Protein AF-A0A397T6Q3-F1 (afdb_monomer_lite)

pLDDT: mean 72.21, std 11.08, range [42.56, 87.38]

Secondary structure (DSSP, 8-state):
---SSHHHHHHHHHHHHHHHHHHHTT----SHHHHHHHHHHHHHS---TTTTSTTT------------HHHHHHHHHHHHHHHH-GGG---HHHHHHHHHHHHHTTSS-GGGPPPTHHHH-

Radius of gyration: 23.11 Å; chains: 1; bounding box: 47×59×36 Å

Organism: NCBI:txid658196

Sequence (121 aa):
MGEVKTAIDSHHVQIAYAIERYVRIGFEIREGGDIKNTVKDLCEFQLASGWALKTNQKFEKRGSTRISKKVILLLQDFFHAGNTNKSDRYSANNILSELIYMANSEKLDSKIIPRVEMIEN

Structure (mmCIF, N/CA/C/O backbone):
data_AF-A0A397T6Q3-F1
#
_entry.id   AF-A0A397T6Q3-F1
#
loop_
_atom_site.group_PDB
_atom_site.id
_atom_site.type_symbol
_atom_site.label_atom_id
_atom_site.label_alt_id
_atom_site.label_comp_id
_atom_site.label_asym_id
_atom_site.label_entity_id
_atom_site.label_seq_id
_atom_site.pdbx_PDB_ins_code
_atom_site.Cartn_x
_atom_site.Cartn_y
_atom_site.Cartn_z
_atom_site.occupancy
_atom_site.B_iso_or_equiv
_atom_site.auth_seq_id
_atom_site.auth_comp_id
_atom_site.auth_asym_id
_atom_site.auth_atom_id
_atom_site.pdbx_PDB_model_num
ATOM 1 N N . MET A 1 1 ? 5.038 -41.930 7.176 1.00 42.56 1 MET A N 1
ATOM 2 C CA . MET A 1 1 ? 6.165 -41.996 6.223 1.00 42.56 1 MET A CA 1
ATOM 3 C C . MET A 1 1 ? 5.945 -40.911 5.178 1.00 42.56 1 MET A C 1
ATOM 5 O O . MET A 1 1 ? 5.069 -41.075 4.342 1.00 42.56 1 MET A O 1
ATOM 9 N N . GLY A 1 2 ? 6.599 -39.753 5.311 1.00 48.31 2 GLY A N 1
ATOM 10 C CA . GLY A 1 2 ? 6.254 -38.557 4.527 1.00 48.31 2 GLY A CA 1
ATOM 11 C C . GLY A 1 2 ? 7.297 -37.442 4.609 1.00 48.31 2 GLY A C 1
ATOM 12 O O . GLY A 1 2 ? 6.937 -36.289 4.800 1.00 48.31 2 GLY A O 1
ATOM 13 N N . GLU A 1 3 ? 8.581 -37.779 4.491 1.00 51.03 3 GLU A N 1
ATOM 14 C CA . GLU A 1 3 ? 9.698 -36.827 4.616 1.00 51.03 3 GLU A CA 1
ATOM 15 C C . GLU A 1 3 ? 10.631 -36.893 3.398 1.00 51.03 3 GLU A C 1
ATOM 17 O O . GLU A 1 3 ? 11.816 -37.174 3.516 1.00 51.03 3 GLU A O 1
ATOM 22 N N . VAL A 1 4 ? 10.096 -36.681 2.191 1.00 51.00 4 VAL A N 1
ATOM 23 C CA . VAL A 1 4 ? 10.930 -36.576 0.969 1.00 51.00 4 VAL A CA 1
ATOM 24 C C . VAL A 1 4 ? 10.647 -35.291 0.175 1.00 51.00 4 VAL A C 1
ATOM 26 O O . VAL A 1 4 ? 11.422 -34.911 -0.696 1.00 51.00 4 VAL A O 1
ATOM 29 N N . LYS A 1 5 ? 9.579 -34.545 0.497 1.00 54.78 5 LYS A N 1
ATOM 30 C CA . LYS A 1 5 ? 9.181 -33.358 -0.282 1.00 54.78 5 LYS A CA 1
ATOM 31 C C . LYS A 1 5 ? 9.789 -32.036 0.217 1.00 54.78 5 LYS A C 1
ATOM 33 O O . LYS A 1 5 ? 9.957 -31.115 -0.566 1.00 54.78 5 LYS A O 1
ATOM 38 N N . THR A 1 6 ? 10.189 -31.948 1.485 1.00 55.78 6 THR A N 1
ATOM 39 C CA . THR A 1 6 ? 10.591 -30.680 2.128 1.00 55.78 6 THR A CA 1
ATOM 40 C C . THR A 1 6 ? 12.003 -30.200 1.776 1.00 55.78 6 THR A C 1
ATOM 42 O O . THR A 1 6 ? 12.258 -28.998 1.800 1.00 55.78 6 THR A O 1
ATOM 45 N N . ALA A 1 7 ? 12.923 -31.104 1.422 1.00 50.31 7 ALA A N 1
ATOM 46 C CA . ALA A 1 7 ? 14.292 -30.738 1.042 1.00 50.31 7 ALA A CA 1
ATOM 47 C C . ALA A 1 7 ? 14.388 -30.239 -0.412 1.00 50.31 7 ALA A C 1
ATOM 49 O O . ALA A 1 7 ? 15.114 -29.288 -0.700 1.00 50.31 7 ALA A O 1
ATOM 50 N N . ILE A 1 8 ? 13.615 -30.853 -1.315 1.00 55.75 8 ILE A N 1
ATOM 51 C CA . ILE A 1 8 ? 13.591 -30.515 -2.745 1.00 55.75 8 ILE A CA 1
ATOM 52 C C . ILE A 1 8 ? 13.070 -29.085 -2.941 1.00 55.75 8 ILE A C 1
ATOM 54 O O . ILE A 1 8 ? 13.708 -28.285 -3.626 1.00 55.75 8 ILE A O 1
ATOM 58 N N . ASP A 1 9 ? 11.981 -28.725 -2.258 1.00 62.88 9 ASP A N 1
ATOM 59 C CA . ASP A 1 9 ? 11.383 -27.390 -2.362 1.00 62.88 9 ASP A CA 1
ATOM 60 C C . ASP A 1 9 ? 12.329 -26.289 -1.839 1.00 62.88 9 ASP A C 1
ATOM 62 O O . ASP A 1 9 ? 12.409 -25.209 -2.422 1.00 62.88 9 ASP A O 1
ATOM 66 N N . SER A 1 10 ? 13.131 -26.569 -0.803 1.00 65.25 10 SER A N 1
ATOM 67 C CA . SER A 1 10 ? 14.133 -25.623 -0.285 1.00 65.25 10 SER A CA 1
ATOM 68 C C . SER A 1 10 ? 15.261 -25.349 -1.289 1.00 65.25 10 SER A C 1
ATOM 70 O O . SER A 1 10 ? 15.668 -24.198 -1.453 1.00 65.25 10 SER A O 1
ATOM 72 N N . HIS A 1 11 ? 15.762 -26.379 -1.979 1.00 71.44 11 HIS A N 1
ATOM 73 C CA . HIS A 1 11 ? 16.829 -26.216 -2.973 1.00 71.44 11 HIS A CA 1
ATOM 74 C C . HIS A 1 11 ? 16.354 -25.432 -4.200 1.00 71.44 11 HIS A C 1
ATOM 76 O O . HIS A 1 11 ? 17.063 -24.542 -4.668 1.00 71.44 11 HIS A O 1
ATOM 82 N N . HIS A 1 12 ? 15.136 -25.697 -4.686 1.00 72.56 12 HIS A N 1
ATOM 83 C CA . HIS A 1 12 ? 14.556 -24.927 -5.790 1.00 72.56 12 HIS A CA 1
ATOM 84 C C . HIS A 1 12 ? 14.420 -23.440 -5.443 1.00 72.56 12 HIS A C 1
ATOM 86 O O . HIS A 1 12 ? 14.771 -22.589 -6.258 1.00 72.56 12 HIS A O 1
ATOM 92 N N . VAL A 1 13 ? 13.985 -23.124 -4.219 1.00 75.44 13 VAL A N 1
ATOM 93 C CA . VAL A 1 13 ? 13.867 -21.738 -3.737 1.00 75.44 13 VAL A CA 1
ATOM 94 C C . VAL A 1 13 ? 15.233 -21.051 -3.635 1.00 75.44 13 VAL A C 1
ATOM 96 O O . VAL A 1 13 ? 15.364 -19.893 -4.024 1.00 75.44 13 VAL A O 1
ATOM 99 N N . GLN A 1 14 ? 16.265 -21.745 -3.150 1.00 72.44 14 GLN A N 1
ATOM 100 C CA . GLN A 1 14 ? 17.617 -21.183 -3.054 1.00 72.44 14 GLN A CA 1
ATOM 101 C C . GLN A 1 14 ? 18.225 -20.892 -4.433 1.00 72.44 14 GLN A C 1
ATOM 103 O O . GLN A 1 14 ? 18.820 -19.832 -4.626 1.00 72.44 14 GLN A O 1
ATOM 108 N N . ILE A 1 15 ? 18.032 -21.796 -5.398 1.00 79.06 15 ILE A N 1
ATOM 109 C CA . ILE A 1 15 ? 18.499 -21.616 -6.778 1.00 79.06 15 ILE A CA 1
ATOM 110 C C . ILE A 1 15 ? 17.778 -20.437 -7.444 1.00 79.06 15 ILE A C 1
ATOM 112 O O . ILE A 1 15 ? 18.433 -19.574 -8.027 1.00 79.06 15 ILE A O 1
ATOM 116 N N . ALA A 1 16 ? 16.449 -20.355 -7.315 1.00 80.81 16 ALA A N 1
ATOM 117 C CA . ALA A 1 16 ? 15.665 -19.251 -7.870 1.00 80.81 16 ALA A CA 1
ATOM 118 C C . ALA A 1 16 ? 16.100 -17.893 -7.290 1.00 80.81 16 ALA A C 1
ATOM 120 O O . ALA A 1 16 ? 16.377 -16.959 -8.041 1.00 80.81 16 ALA A O 1
ATOM 121 N N . TYR A 1 17 ? 16.264 -17.807 -5.966 1.00 81.38 17 TYR A N 1
ATOM 122 C CA . TYR A 1 17 ? 16.723 -16.589 -5.295 1.00 81.38 17 TYR A CA 1
ATOM 123 C C . TYR A 1 17 ? 18.120 -16.142 -5.753 1.00 81.38 17 TYR A C 1
ATOM 125 O O . TYR A 1 17 ? 18.366 -14.945 -5.923 1.00 81.38 17 TYR A O 1
ATOM 133 N N . ALA A 1 18 ? 19.043 -17.087 -5.955 1.00 75.81 18 ALA A N 1
ATOM 134 C CA . ALA A 1 18 ? 20.396 -16.782 -6.410 1.00 75.81 18 ALA A CA 1
ATOM 135 C C . ALA A 1 18 ? 20.391 -16.170 -7.819 1.00 75.81 18 ALA A C 1
ATOM 137 O O . ALA A 1 18 ? 21.031 -15.141 -8.039 1.00 75.81 18 ALA A O 1
ATOM 138 N N . ILE A 1 19 ? 19.607 -16.750 -8.732 1.00 81.94 19 ILE A N 1
ATOM 139 C CA . ILE A 1 19 ? 19.429 -16.262 -10.107 1.00 81.94 19 ILE A CA 1
ATOM 140 C C . ILE A 1 19 ? 18.794 -14.864 -10.108 1.00 81.94 19 ILE A C 1
ATOM 142 O O . ILE A 1 19 ? 19.324 -13.942 -10.726 1.00 81.94 19 ILE A O 1
ATOM 146 N N . GLU A 1 20 ? 17.705 -14.669 -9.360 1.00 82.62 20 GLU A N 1
ATOM 147 C CA . GLU A 1 20 ? 17.032 -13.368 -9.249 1.00 82.62 20 GLU A CA 1
ATOM 148 C C . GLU A 1 20 ? 17.943 -12.282 -8.670 1.00 82.62 20 GLU A C 1
ATOM 150 O O . GLU A 1 20 ? 17.921 -11.133 -9.118 1.00 82.62 20 GLU A O 1
ATOM 155 N N . ARG A 1 21 ? 18.762 -12.625 -7.667 1.00 77.62 21 ARG A N 1
ATOM 156 C CA . ARG A 1 21 ? 19.738 -11.694 -7.097 1.00 77.62 21 ARG A CA 1
ATOM 157 C C . ARG A 1 21 ? 20.774 -11.295 -8.139 1.00 77.62 21 ARG A C 1
ATOM 159 O O . ARG A 1 21 ? 21.028 -10.101 -8.230 1.00 77.62 21 ARG A O 1
ATOM 166 N N . TYR A 1 22 ? 21.325 -12.249 -8.894 1.00 76.50 22 TYR A N 1
ATOM 167 C CA . TYR A 1 22 ? 22.352 -12.020 -9.920 1.00 76.50 22 TYR A CA 1
ATOM 168 C C . TYR A 1 22 ? 21.871 -11.035 -10.995 1.00 76.50 22 TYR A C 1
ATOM 170 O O . TYR A 1 22 ? 22.545 -10.052 -11.294 1.00 76.50 22 TYR A O 1
ATOM 178 N N . VAL A 1 23 ? 20.637 -11.219 -11.472 1.00 81.06 23 VAL A N 1
ATOM 179 C CA . VAL A 1 23 ? 19.995 -10.286 -12.411 1.00 81.06 23 VAL A CA 1
ATOM 180 C C . VAL A 1 23 ? 19.771 -8.914 -11.764 1.00 81.06 23 VAL A C 1
ATOM 182 O O . VAL A 1 23 ? 20.059 -7.882 -12.367 1.00 81.06 23 VAL A O 1
ATOM 185 N N . ARG A 1 24 ? 19.315 -8.870 -10.505 1.00 82.38 24 ARG A N 1
ATOM 186 C CA . ARG A 1 24 ? 19.061 -7.614 -9.776 1.00 82.38 24 ARG A CA 1
ATOM 187 C C . ARG A 1 24 ? 20.322 -6.779 -9.532 1.00 82.38 24 ARG A C 1
ATOM 189 O O . ARG A 1 24 ? 20.222 -5.558 -9.475 1.00 82.38 24 ARG A O 1
ATOM 196 N N . ILE A 1 25 ? 21.487 -7.408 -9.373 1.00 77.56 25 ILE A N 1
ATOM 197 C CA . ILE A 1 25 ? 22.772 -6.703 -9.222 1.00 77.56 25 ILE A CA 1
ATOM 198 C C . ILE A 1 25 ? 23.401 -6.302 -10.569 1.00 77.56 25 ILE A C 1
ATOM 200 O O . ILE A 1 25 ? 24.511 -5.778 -10.583 1.00 77.56 25 ILE A O 1
ATOM 204 N N . GLY A 1 26 ? 22.683 -6.492 -11.684 1.00 78.50 26 GLY A N 1
ATOM 205 C CA . GLY A 1 26 ? 23.066 -6.000 -13.008 1.00 78.50 26 GLY A CA 1
ATOM 206 C C . GLY A 1 26 ? 23.949 -6.948 -13.816 1.00 78.50 26 GLY A C 1
ATOM 207 O O . GLY A 1 26 ? 24.539 -6.518 -14.803 1.00 78.50 26 GLY A O 1
ATOM 208 N N . PHE A 1 27 ? 24.055 -8.218 -13.417 1.00 79.62 27 PHE A N 1
ATOM 209 C CA . PHE A 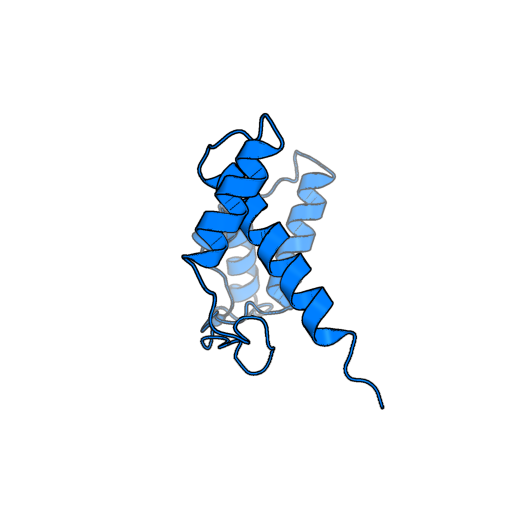1 27 ? 24.805 -9.220 -14.170 1.00 79.62 27 PHE A CA 1
ATOM 210 C C . PHE A 1 27 ? 23.881 -9.924 -15.172 1.00 79.62 27 PHE A C 1
ATOM 212 O O . PHE A 1 27 ? 22.780 -10.359 -14.828 1.00 79.62 27 PHE A O 1
ATOM 219 N N . GLU A 1 28 ? 24.334 -10.046 -16.420 1.00 80.69 28 GLU A N 1
ATOM 220 C CA . GLU A 1 28 ? 23.627 -10.784 -17.470 1.00 80.69 28 GLU A CA 1
ATOM 221 C C . GLU A 1 28 ? 23.952 -12.280 -17.394 1.00 80.69 28 GLU A C 1
ATOM 223 O O . GLU A 1 28 ? 25.115 -12.658 -17.275 1.00 80.69 28 GLU A O 1
ATOM 228 N N . ILE A 1 29 ? 22.930 -13.131 -17.521 1.00 79.69 29 ILE A N 1
ATOM 229 C CA . ILE A 1 29 ? 23.096 -14.583 -17.673 1.00 79.69 29 ILE A CA 1
ATOM 230 C C . ILE A 1 29 ? 23.149 -14.871 -19.172 1.00 79.69 29 ILE A C 1
ATOM 232 O O . ILE A 1 29 ? 22.130 -14.784 -19.858 1.00 79.69 29 ILE A O 1
ATOM 236 N N . ARG A 1 30 ? 24.339 -15.168 -19.691 1.00 81.56 30 ARG A N 1
ATOM 237 C CA . ARG A 1 30 ? 24.600 -15.336 -21.126 1.00 81.56 30 ARG A CA 1
ATOM 238 C C . ARG A 1 30 ? 24.769 -16.793 -21.516 1.00 81.56 30 ARG A C 1
ATOM 240 O O . ARG A 1 30 ? 24.348 -17.190 -22.600 1.00 81.56 30 ARG A O 1
ATOM 247 N N . GLU A 1 31 ? 25.350 -17.594 -20.634 1.00 80.88 31 GLU A N 1
ATOM 248 C CA . GLU A 1 31 ? 25.595 -19.010 -20.872 1.00 80.88 31 GLU A CA 1
ATOM 249 C C . GLU A 1 31 ? 25.421 -19.848 -19.601 1.00 80.88 31 GLU A C 1
ATOM 251 O O . GLU A 1 31 ? 25.384 -19.345 -18.479 1.00 80.88 31 GLU A O 1
ATOM 256 N N . GLY A 1 32 ? 25.336 -21.173 -19.756 1.00 70.75 32 GLY A N 1
ATOM 257 C CA . GLY A 1 32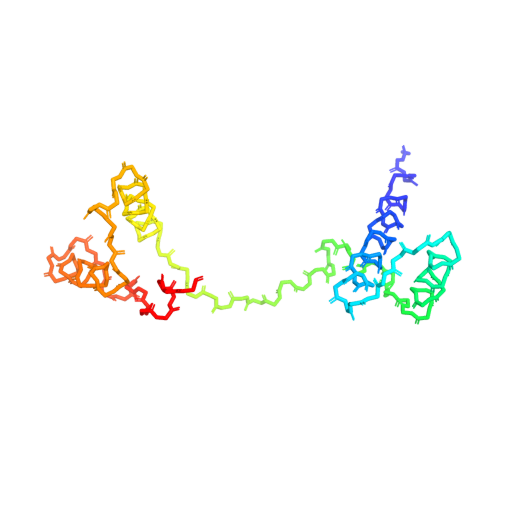 ? 25.196 -22.087 -18.615 1.00 70.75 32 GLY A CA 1
ATOM 258 C C . GLY A 1 32 ? 26.347 -21.997 -17.598 1.00 70.75 32 GLY A C 1
ATOM 259 O O . GLY A 1 32 ? 26.180 -22.397 -16.446 1.00 70.75 32 GLY A O 1
ATOM 260 N N . GLY A 1 33 ? 27.500 -21.444 -17.997 1.00 75.56 33 GLY A N 1
ATOM 261 C CA . GLY A 1 33 ? 28.629 -21.152 -17.113 1.00 75.56 33 GLY A CA 1
ATOM 262 C C . GLY A 1 33 ? 28.309 -20.110 -16.037 1.00 75.56 33 GLY A C 1
ATOM 263 O O . GLY A 1 33 ? 28.735 -20.279 -14.893 1.00 75.56 33 GLY A O 1
ATOM 264 N N . ASP A 1 34 ? 27.487 -19.110 -16.362 1.00 72.38 34 ASP A N 1
ATOM 265 C CA . ASP A 1 34 ? 27.065 -18.064 -15.423 1.00 72.38 34 ASP A CA 1
ATOM 266 C C . ASP A 1 34 ? 26.203 -18.657 -14.307 1.00 72.38 34 ASP A C 1
ATOM 268 O O . ASP A 1 34 ? 26.415 -18.371 -13.132 1.00 72.38 34 ASP A O 1
ATOM 272 N N . ILE A 1 35 ? 25.322 -19.602 -14.654 1.00 69.19 35 ILE A N 1
ATOM 273 C CA . ILE A 1 35 ? 24.495 -20.345 -13.691 1.00 69.19 35 ILE A CA 1
ATOM 274 C C . ILE A 1 35 ? 25.383 -21.139 -12.726 1.00 69.19 35 ILE A C 1
ATOM 276 O O . ILE A 1 35 ? 25.134 -21.160 -11.520 1.00 69.19 35 ILE A O 1
ATOM 280 N N . LYS A 1 36 ? 26.452 -21.772 -13.231 1.00 72.75 36 LYS A N 1
ATOM 281 C CA . LYS A 1 36 ? 27.399 -22.519 -12.390 1.00 72.75 36 LYS A CA 1
ATOM 282 C C . LYS A 1 36 ? 28.122 -21.601 -11.403 1.00 72.75 36 LYS A C 1
ATOM 284 O O . LYS A 1 36 ? 28.296 -21.986 -10.248 1.00 72.75 36 LYS A O 1
ATOM 289 N N . ASN A 1 37 ? 28.521 -20.406 -11.836 1.00 69.19 37 ASN A N 1
ATOM 290 C CA . ASN A 1 37 ? 29.157 -19.418 -10.964 1.00 69.19 37 ASN A CA 1
ATOM 291 C C . ASN A 1 37 ? 28.169 -18.880 -9.916 1.00 69.19 37 ASN A C 1
ATOM 293 O O . ASN A 1 37 ? 28.498 -18.874 -8.736 1.00 69.19 37 ASN A O 1
ATOM 297 N N . THR A 1 38 ? 26.925 -18.571 -10.296 1.00 63.53 38 THR A N 1
ATOM 298 C CA . THR A 1 38 ? 25.867 -18.161 -9.356 1.00 63.53 38 THR A CA 1
ATOM 299 C C . THR A 1 38 ? 25.574 -19.229 -8.294 1.00 63.53 38 THR A C 1
ATOM 301 O O . THR A 1 38 ? 25.376 -18.908 -7.123 1.00 63.53 38 THR A O 1
ATOM 304 N N . VAL A 1 39 ? 25.564 -20.513 -8.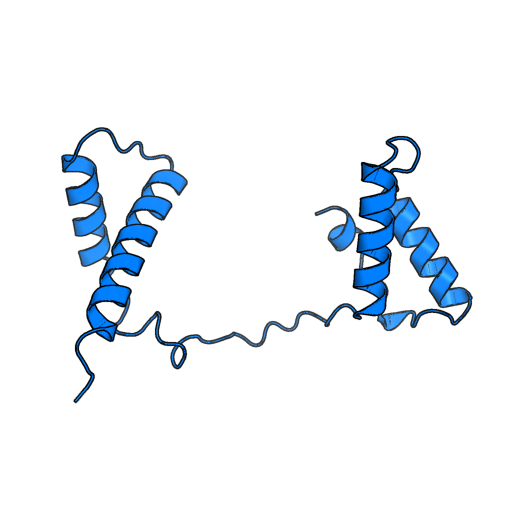670 1.00 67.56 39 VAL A N 1
ATOM 305 C CA . VAL A 1 39 ? 25.379 -21.626 -7.721 1.00 67.56 39 VAL A CA 1
ATOM 306 C C . VAL A 1 39 ? 26.605 -21.807 -6.820 1.00 67.56 39 VAL A C 1
ATOM 308 O O . VAL A 1 39 ? 26.455 -22.123 -5.642 1.00 67.56 39 VAL A O 1
ATOM 311 N N . LYS A 1 40 ? 27.817 -21.570 -7.330 1.00 69.19 40 LYS A N 1
ATOM 312 C CA . LYS A 1 40 ? 29.040 -21.591 -6.518 1.00 69.19 40 LYS A CA 1
ATOM 313 C C . LYS A 1 40 ? 29.035 -20.472 -5.468 1.00 69.19 40 LYS A C 1
ATOM 315 O O . LYS A 1 40 ? 29.298 -20.750 -4.301 1.00 69.19 40 LYS A O 1
ATOM 320 N N . ASP A 1 41 ? 28.637 -19.262 -5.852 1.00 63.56 41 ASP A N 1
ATOM 321 C CA . ASP A 1 41 ? 28.481 -18.122 -4.939 1.00 63.56 41 ASP A CA 1
ATOM 322 C C . ASP A 1 41 ? 27.382 -18.380 -3.890 1.00 63.56 41 ASP A C 1
ATOM 324 O O . ASP A 1 41 ? 27.478 -17.947 -2.742 1.00 63.56 41 ASP A O 1
ATOM 328 N N . LEU A 1 42 ? 26.344 -19.146 -4.247 1.00 62.56 42 LEU A N 1
ATOM 329 C CA . LEU A 1 42 ? 25.317 -19.625 -3.317 1.00 62.56 42 LEU A CA 1
ATOM 330 C C . LEU A 1 42 ? 25.865 -20.670 -2.327 1.00 62.56 42 LEU A C 1
ATOM 332 O O . LEU A 1 42 ? 25.450 -20.686 -1.171 1.00 62.56 42 LEU A O 1
ATOM 336 N N . CYS A 1 43 ? 26.801 -21.528 -2.744 1.00 58.09 43 CYS A N 1
ATOM 337 C CA . CYS A 1 43 ? 27.489 -22.453 -1.839 1.00 58.09 43 CYS A CA 1
ATOM 338 C C . CYS A 1 43 ? 28.431 -21.735 -0.864 1.00 58.09 43 CYS A C 1
ATOM 340 O O . CYS A 1 43 ? 28.642 -22.247 0.232 1.00 58.09 43 CYS A O 1
ATOM 342 N N . GLU A 1 44 ? 28.977 -20.573 -1.232 1.00 56.91 44 GLU A N 1
ATOM 343 C CA . GLU A 1 44 ? 29.725 -19.698 -0.317 1.00 56.91 44 GLU A CA 1
ATOM 344 C C . GLU A 1 44 ? 28.773 -18.920 0.608 1.00 56.91 44 GLU A C 1
ATOM 346 O O . GLU A 1 44 ? 29.035 -18.769 1.802 1.00 56.91 44 GLU A O 1
ATOM 351 N N . PHE A 1 45 ? 27.607 -18.516 0.098 1.00 56.94 45 PHE A N 1
ATOM 352 C CA . PHE A 1 45 ? 26.513 -17.936 0.874 1.00 56.94 45 PHE A CA 1
ATOM 353 C C . PHE A 1 45 ? 25.575 -19.034 1.393 1.00 56.94 45 PHE A C 1
ATOM 355 O O . PHE A 1 45 ? 24.385 -19.051 1.070 1.00 56.94 45 PHE A O 1
ATOM 362 N N . GLN A 1 46 ? 26.102 -19.973 2.189 1.00 56.22 46 GLN A N 1
ATOM 363 C CA . GLN A 1 46 ? 25.269 -20.996 2.825 1.00 56.22 46 GLN A CA 1
ATOM 364 C C . GLN A 1 46 ? 24.233 -20.317 3.723 1.00 56.22 46 GLN A C 1
ATOM 366 O O . GLN A 1 46 ? 24.498 -19.949 4.868 1.00 56.22 46 GLN A O 1
ATOM 371 N N . LEU A 1 47 ? 23.024 -20.142 3.195 1.00 59.28 47 LEU A N 1
ATOM 372 C CA . LEU A 1 47 ? 21.866 -19.792 3.994 1.00 59.28 47 LEU A CA 1
ATOM 373 C C . LEU A 1 47 ? 21.716 -20.903 5.027 1.00 59.28 47 LEU A C 1
ATOM 375 O O . LEU A 1 47 ? 21.526 -22.063 4.654 1.00 59.28 47 LEU A O 1
ATOM 379 N N . ALA A 1 48 ? 21.850 -20.545 6.308 1.00 59.53 48 ALA A N 1
ATOM 380 C CA . ALA A 1 48 ? 21.758 -21.495 7.407 1.00 59.53 48 ALA A CA 1
ATOM 381 C C . ALA A 1 48 ? 20.549 -22.413 7.189 1.00 59.53 48 ALA A C 1
ATOM 383 O O . ALA A 1 48 ? 19.453 -21.948 6.848 1.00 59.53 48 ALA A O 1
ATOM 384 N N . SER A 1 49 ? 20.769 -23.720 7.337 1.00 60.59 49 SER A N 1
ATOM 385 C CA . SER A 1 49 ? 19.745 -24.736 7.116 1.00 60.59 49 SER A CA 1
ATOM 386 C C . SER A 1 49 ? 18.475 -24.351 7.873 1.00 60.59 49 SER A C 1
ATOM 388 O O . SER A 1 49 ? 18.478 -24.237 9.099 1.00 60.59 49 SER A O 1
ATOM 390 N N . GLY A 1 50 ? 17.400 -24.104 7.127 1.00 60.31 50 GLY A N 1
ATOM 391 C CA . GLY A 1 50 ? 16.125 -23.686 7.688 1.00 60.31 50 GLY A CA 1
ATOM 392 C C . GLY A 1 50 ? 15.832 -22.185 7.684 1.00 60.31 50 GLY A C 1
ATOM 393 O O . GLY A 1 50 ? 14.848 -21.801 8.304 1.00 60.31 50 GLY A O 1
ATOM 394 N N . TRP A 1 51 ? 16.591 -21.337 6.983 1.00 65.00 51 TRP A N 1
ATOM 395 C CA . TRP A 1 51 ? 16.252 -19.910 6.799 1.00 65.00 51 TRP A CA 1
ATOM 396 C C . TRP A 1 51 ? 14.827 -19.686 6.244 1.00 65.00 51 TRP A C 1
ATOM 398 O O . TRP A 1 51 ? 14.150 -18.737 6.630 1.00 65.00 51 TRP A O 1
ATOM 408 N N . ALA A 1 52 ? 14.360 -20.595 5.380 1.00 61.53 52 ALA A N 1
ATOM 409 C CA . ALA A 1 52 ? 13.028 -20.578 4.778 1.00 61.53 52 ALA A CA 1
ATOM 410 C C . ALA A 1 52 ? 11.973 -21.353 5.593 1.00 61.53 52 ALA A C 1
ATOM 412 O O . ALA A 1 52 ? 10.807 -21.408 5.201 1.00 61.53 52 ALA A O 1
ATOM 413 N N . LEU A 1 53 ? 12.347 -21.966 6.726 1.00 69.00 53 LEU A N 1
ATOM 414 C CA . LEU A 1 53 ? 11.366 -22.595 7.607 1.00 69.00 53 LEU A CA 1
ATOM 415 C C . LEU A 1 53 ? 10.535 -21.504 8.275 1.00 69.00 53 LEU A C 1
ATOM 417 O O . LEU A 1 53 ? 11.068 -20.575 8.880 1.00 69.00 53 LEU A O 1
ATOM 421 N N . LYS A 1 54 ? 9.212 -21.667 8.244 1.00 61.06 54 LYS A N 1
ATOM 422 C CA . LYS A 1 54 ? 8.252 -20.770 8.905 1.00 61.06 54 LYS A CA 1
ATOM 423 C C . LYS A 1 54 ? 8.571 -20.532 10.390 1.00 61.06 54 LYS A C 1
ATOM 425 O O . LYS A 1 54 ? 8.244 -19.484 10.928 1.00 61.06 54 LYS A O 1
ATOM 430 N N . THR A 1 55 ? 9.223 -21.490 11.047 1.00 54.97 55 THR A N 1
ATOM 431 C CA . THR A 1 55 ? 9.667 -21.404 12.448 1.00 54.97 55 THR A CA 1
ATOM 432 C C . THR A 1 55 ? 10.848 -20.457 12.658 1.00 54.97 55 THR A C 1
ATOM 434 O O . THR A 1 55 ? 10.988 -19.887 13.734 1.00 54.97 55 THR A O 1
ATOM 437 N N . ASN A 1 56 ? 11.681 -20.275 11.634 1.00 60.03 56 ASN A N 1
ATOM 438 C CA . ASN A 1 56 ? 12.852 -19.398 11.643 1.00 60.03 56 ASN A CA 1
ATOM 439 C C . ASN A 1 56 ? 12.588 -18.072 10.925 1.00 60.03 56 ASN A C 1
ATOM 441 O O . ASN A 1 56 ? 13.417 -17.162 10.987 1.00 60.03 56 ASN A O 1
ATOM 445 N N . GLN A 1 57 ? 11.421 -17.943 10.288 1.00 64.38 57 GLN A N 1
ATOM 446 C CA . GLN A 1 57 ? 10.873 -16.680 9.829 1.00 64.38 57 GLN A CA 1
ATOM 447 C C . GLN A 1 57 ? 10.603 -15.799 11.052 1.00 64.38 57 GLN A C 1
ATOM 449 O O . GLN A 1 57 ? 9.502 -15.758 11.605 1.00 64.38 57 GLN A O 1
ATOM 454 N N . LYS A 1 58 ? 11.638 -15.078 11.490 1.00 60.97 58 LYS A N 1
ATOM 455 C CA . LYS A 1 58 ? 11.493 -13.950 12.399 1.00 60.97 58 LYS A CA 1
ATOM 456 C C . LYS A 1 58 ? 10.705 -12.898 11.630 1.00 60.97 58 LYS A C 1
ATOM 458 O O . LYS A 1 58 ? 11.279 -12.063 10.939 1.00 60.97 58 LYS A O 1
ATOM 463 N N . PHE A 1 59 ? 9.378 -12.939 11.729 1.00 56.03 59 PHE A N 1
ATOM 464 C CA . PHE A 1 59 ? 8.619 -11.708 11.625 1.00 56.03 59 PHE A CA 1
ATOM 465 C C . PHE A 1 59 ? 9.152 -10.848 12.762 1.00 56.03 59 PHE A C 1
ATOM 467 O O . PHE A 1 59 ? 8.708 -10.960 13.906 1.00 56.03 59 PHE A O 1
ATOM 474 N N . GLU A 1 60 ? 10.153 -10.018 12.470 1.00 55.28 60 GLU A N 1
ATOM 475 C CA . GLU A 1 60 ? 10.329 -8.807 13.245 1.00 55.28 60 GLU A CA 1
ATOM 476 C C . GLU A 1 60 ? 8.928 -8.228 13.367 1.00 55.28 60 GLU A C 1
ATOM 478 O O . GLU A 1 60 ? 8.194 -8.172 12.372 1.00 55.28 60 GLU A O 1
ATOM 483 N N . LYS A 1 61 ? 8.493 -7.953 14.600 1.00 57.81 61 LYS A N 1
ATOM 484 C CA . LYS A 1 61 ? 7.194 -7.338 14.833 1.00 57.81 61 LYS A CA 1
ATOM 485 C C . LYS A 1 61 ? 7.217 -6.037 14.053 1.00 57.81 61 LYS A C 1
ATOM 487 O O . LYS A 1 61 ? 7.732 -5.033 14.531 1.00 57.81 61 LYS A O 1
ATOM 492 N N . ARG A 1 62 ? 6.706 -6.080 12.824 1.00 50.00 62 ARG A N 1
ATOM 493 C CA . ARG A 1 62 ? 6.561 -4.923 11.970 1.00 50.00 62 ARG A CA 1
ATOM 494 C C . ARG A 1 62 ? 5.506 -4.117 12.696 1.00 50.00 62 ARG A C 1
ATOM 496 O O . ARG A 1 62 ? 4.316 -4.406 12.596 1.00 50.00 62 ARG A O 1
ATOM 503 N N . GLY A 1 63 ? 5.958 -3.168 13.507 1.00 53.22 63 GLY A N 1
ATOM 504 C CA . GLY A 1 63 ? 5.142 -2.102 14.059 1.00 53.22 63 GLY A CA 1
ATOM 505 C C . GLY A 1 63 ? 4.703 -1.205 12.912 1.00 53.22 63 GLY A C 1
ATOM 506 O O . GLY A 1 63 ? 5.090 -0.052 12.834 1.00 53.22 63 GLY A O 1
ATOM 507 N N . SER A 1 64 ? 3.958 -1.762 11.964 1.00 55.62 64 SER A N 1
ATOM 508 C CA . SER A 1 64 ? 3.187 -0.990 11.019 1.00 55.62 64 SER A CA 1
ATOM 509 C C . SER A 1 64 ? 1.880 -0.744 11.741 1.00 55.62 64 SER A C 1
ATOM 511 O O . SER A 1 64 ? 1.121 -1.685 11.992 1.00 55.62 64 SER A O 1
ATOM 513 N N . THR A 1 65 ? 1.659 0.496 12.170 1.00 58.34 65 THR A N 1
ATOM 514 C CA . THR A 1 65 ? 0.331 0.967 12.557 1.00 58.34 65 THR A CA 1
ATOM 515 C C . THR A 1 65 ? -0.640 0.441 11.510 1.00 58.34 65 THR A C 1
ATOM 517 O O . THR A 1 65 ? -0.550 0.810 10.340 1.00 58.34 65 THR A O 1
ATOM 520 N N . ARG A 1 66 ? -1.488 -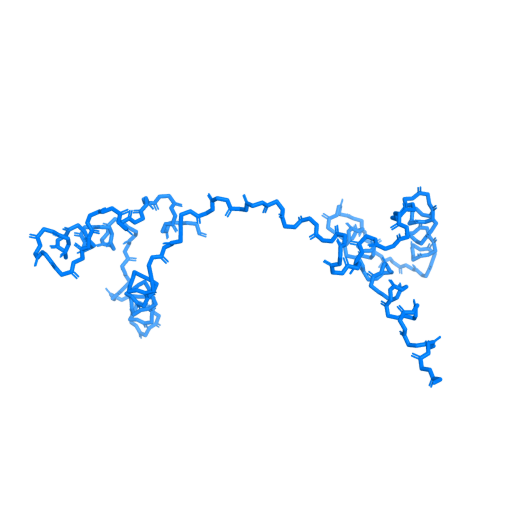0.517 11.900 1.00 67.31 66 ARG A N 1
ATOM 521 C CA . ARG A 1 66 ? -2.434 -1.146 10.982 1.00 67.31 66 ARG A CA 1
ATOM 522 C C . ARG A 1 66 ? -3.365 -0.048 10.493 1.00 67.31 66 ARG A C 1
ATOM 524 O O . ARG A 1 66 ? -4.252 0.366 11.237 1.00 67.31 66 ARG A O 1
ATOM 531 N N . ILE A 1 67 ? -3.154 0.412 9.259 1.00 70.50 67 ILE A N 1
ATOM 532 C CA . ILE A 1 67 ? -4.130 1.240 8.556 1.00 70.50 67 ILE A CA 1
ATOM 533 C C . ILE A 1 67 ? -5.468 0.515 8.674 1.00 70.50 67 ILE A C 1
ATOM 535 O O . ILE A 1 67 ? -5.558 -0.699 8.454 1.00 70.50 67 ILE A O 1
ATOM 539 N N . SER A 1 68 ? -6.498 1.233 9.110 1.00 77.31 68 SER A N 1
ATOM 540 C CA . SER A 1 68 ? -7.796 0.607 9.322 1.00 77.31 68 SER A CA 1
ATOM 541 C C . SER A 1 68 ? -8.353 0.085 7.993 1.00 77.31 68 SER A C 1
ATOM 543 O O . SER A 1 68 ? -8.150 0.685 6.936 1.00 77.31 68 SER A O 1
ATOM 545 N N . LYS A 1 69 ? -9.119 -1.011 8.040 1.00 81.94 69 LYS A N 1
ATOM 546 C CA . LYS A 1 69 ? -9.775 -1.571 6.844 1.00 81.94 69 LYS A CA 1
ATOM 547 C C . LYS A 1 69 ? -10.640 -0.536 6.111 1.00 81.94 69 LYS A C 1
ATOM 549 O O . LYS A 1 69 ? -10.721 -0.583 4.894 1.00 81.94 69 LYS A O 1
ATOM 554 N N . LYS A 1 70 ? -11.241 0.409 6.844 1.00 80.44 70 LYS A N 1
ATOM 555 C CA . LYS A 1 70 ? -12.039 1.504 6.272 1.00 80.44 70 LYS A CA 1
ATOM 556 C C . LYS A 1 70 ? -11.196 2.441 5.404 1.00 80.44 70 LYS A C 1
ATOM 558 O O . LYS A 1 70 ? -11.613 2.781 4.308 1.00 80.44 70 LYS A O 1
ATOM 563 N N . VAL A 1 71 ? -10.003 2.812 5.871 1.00 80.25 71 VAL A N 1
ATOM 564 C CA . VAL A 1 71 ? -9.086 3.679 5.112 1.00 80.25 71 VAL A CA 1
ATOM 565 C C . VAL A 1 71 ? -8.573 2.965 3.862 1.00 80.25 71 VAL A C 1
ATOM 567 O O . VAL A 1 71 ? -8.502 3.579 2.806 1.00 80.25 71 VAL A O 1
ATOM 570 N N . ILE A 1 72 ? -8.289 1.660 3.944 1.00 82.62 72 ILE A N 1
ATOM 571 C CA . ILE A 1 72 ? -7.883 0.866 2.771 1.00 82.62 72 ILE A CA 1
ATOM 572 C C . ILE A 1 72 ? -8.991 0.830 1.710 1.00 82.62 72 ILE A C 1
ATOM 574 O O . ILE A 1 72 ? -8.696 1.026 0.536 1.00 82.62 72 ILE A O 1
ATOM 578 N N . LEU A 1 73 ? -10.248 0.613 2.113 1.00 85.00 73 LEU A N 1
ATOM 579 C CA . LEU A 1 73 ? -11.385 0.595 1.184 1.00 85.00 73 LEU A CA 1
ATOM 580 C C . LEU A 1 73 ? -11.567 1.945 0.479 1.00 85.00 73 LEU A C 1
ATOM 582 O O . LEU A 1 73 ? -11.699 1.979 -0.736 1.00 85.00 73 LEU A O 1
ATOM 586 N N . LEU A 1 74 ? -11.466 3.055 1.214 1.00 86.06 74 LEU A N 1
ATOM 587 C CA . LEU A 1 74 ? -11.554 4.397 0.628 1.00 86.06 74 LEU A CA 1
ATOM 588 C C . LEU A 1 74 ? -10.432 4.669 -0.381 1.00 86.06 74 LEU A C 1
ATOM 590 O O . LEU A 1 74 ? -10.685 5.175 -1.470 1.00 86.06 74 LEU A O 1
ATOM 594 N N . LEU A 1 75 ? -9.191 4.300 -0.047 1.00 86.50 75 LEU A N 1
ATOM 595 C CA . LEU A 1 75 ? -8.058 4.432 -0.969 1.00 86.50 75 LEU A CA 1
ATOM 596 C C . LEU A 1 75 ? -8.264 3.603 -2.242 1.00 86.50 75 LEU A C 1
ATOM 598 O O . LEU A 1 75 ? -7.941 4.063 -3.337 1.00 86.50 75 LEU A O 1
ATOM 602 N N . GLN A 1 76 ? -8.829 2.401 -2.108 1.00 87.31 76 GLN A N 1
ATOM 603 C CA . GLN A 1 76 ? -9.198 1.580 -3.254 1.00 87.31 76 GLN A CA 1
ATOM 604 C C . GLN A 1 76 ? -10.273 2.268 -4.099 1.00 87.31 76 GLN A C 1
ATOM 606 O O . GLN A 1 76 ? -10.089 2.360 -5.310 1.00 87.31 76 GLN A O 1
ATOM 611 N N . ASP A 1 77 ? -11.344 2.795 -3.509 1.00 85.38 77 ASP A N 1
ATOM 612 C CA . ASP A 1 77 ? -12.418 3.473 -4.250 1.00 85.38 77 ASP A CA 1
ATOM 613 C C . ASP A 1 77 ? -11.891 4.671 -5.059 1.00 85.38 77 ASP A C 1
ATOM 615 O O . ASP A 1 77 ? -12.188 4.792 -6.251 1.00 85.38 77 ASP A O 1
ATOM 619 N N . PHE A 1 78 ? -11.020 5.500 -4.466 1.00 81.69 78 PHE A N 1
ATOM 620 C CA . PHE A 1 78 ? -10.384 6.619 -5.174 1.00 81.69 78 PHE A CA 1
ATOM 621 C C . PHE A 1 78 ? -9.519 6.156 -6.350 1.00 81.69 78 PHE A C 1
ATOM 623 O O . PHE A 1 78 ? -9.556 6.757 -7.428 1.00 81.69 78 PHE A O 1
ATOM 630 N N . PHE A 1 79 ? -8.758 5.074 -6.172 1.00 80.88 79 PHE A N 1
ATOM 631 C CA . PHE A 1 79 ? -7.921 4.525 -7.235 1.00 80.88 79 PHE A CA 1
ATOM 632 C C . PHE A 1 79 ? -8.759 3.987 -8.402 1.00 80.88 79 PHE A C 1
ATOM 634 O O . PHE A 1 79 ? -8.461 4.272 -9.564 1.00 80.88 79 PHE A O 1
ATOM 641 N N . HIS A 1 80 ? -9.838 3.254 -8.114 1.00 82.12 80 HIS A N 1
ATOM 642 C CA . HIS A 1 80 ? -10.733 2.729 -9.148 1.00 82.12 80 HIS A CA 1
ATOM 643 C C . HIS A 1 80 ? -11.460 3.852 -9.902 1.00 82.12 80 HIS A C 1
ATOM 645 O O . HIS A 1 80 ? -11.569 3.775 -11.130 1.00 82.12 80 HIS A O 1
ATOM 651 N N . ALA A 1 81 ? -11.891 4.913 -9.210 1.00 78.81 81 ALA A N 1
ATOM 652 C CA . ALA A 1 81 ? -12.498 6.090 -9.833 1.00 78.81 81 ALA A CA 1
ATOM 653 C C . ALA A 1 81 ? -11.527 6.775 -10.814 1.00 78.81 81 ALA A C 1
ATOM 655 O O . ALA A 1 81 ? -11.840 6.922 -11.997 1.00 78.81 81 ALA A O 1
ATOM 656 N N . GLY A 1 82 ? -10.300 7.072 -10.370 1.00 76.94 82 GLY A N 1
ATOM 657 C CA . GLY A 1 82 ? -9.270 7.702 -11.206 1.00 76.94 82 GLY A CA 1
ATOM 658 C C . GLY A 1 82 ? -8.717 6.819 -12.336 1.00 76.94 82 GLY A C 1
ATOM 659 O O . GLY A 1 82 ? -8.168 7.325 -13.322 1.00 76.94 82 GLY A O 1
ATOM 660 N N . ASN A 1 83 ? -8.837 5.493 -12.214 1.00 75.25 83 ASN A N 1
ATOM 661 C CA . ASN A 1 83 ? -8.491 4.561 -13.287 1.00 75.25 83 ASN A CA 1
ATOM 662 C C . ASN A 1 83 ? -9.604 4.459 -14.344 1.00 75.25 83 ASN A C 1
ATOM 664 O O . ASN A 1 83 ? -9.313 4.301 -15.528 1.00 75.25 83 ASN A O 1
ATOM 668 N N . THR A 1 84 ? -10.865 4.594 -13.924 1.00 78.81 84 THR A N 1
ATOM 669 C CA . THR A 1 84 ? -12.040 4.597 -14.812 1.00 78.81 84 THR A CA 1
ATOM 670 C C . THR A 1 84 ? -12.154 5.915 -15.581 1.00 78.81 84 THR A C 1
ATOM 672 O O . THR A 1 84 ? -12.500 5.915 -16.761 1.00 78.81 84 THR A O 1
ATOM 675 N N . ASN A 1 85 ? -11.800 7.038 -14.952 1.00 75.00 85 ASN A N 1
ATOM 676 C CA . ASN A 1 85 ? -11.807 8.357 -15.570 1.00 75.00 85 ASN A CA 1
ATOM 677 C C . ASN A 1 85 ? -10.589 9.172 -15.118 1.00 75.00 85 ASN A C 1
ATOM 679 O O . ASN A 1 85 ? -10.392 9.437 -13.936 1.00 75.00 85 ASN A O 1
ATOM 683 N N . LYS A 1 86 ? -9.776 9.623 -16.079 1.00 74.31 86 LYS A N 1
ATOM 684 C CA . LYS A 1 86 ? -8.553 10.388 -15.788 1.00 74.31 86 LYS A CA 1
ATOM 685 C C . LYS A 1 86 ? -8.838 11.739 -15.126 1.00 74.31 86 LYS A C 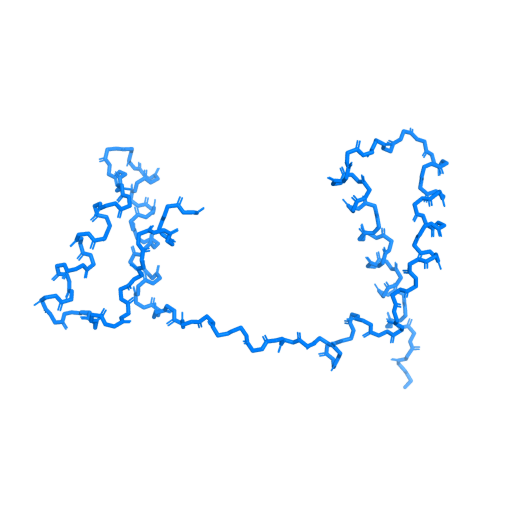1
ATOM 687 O O . LYS A 1 86 ? -7.968 12.231 -14.415 1.00 74.31 86 LYS A O 1
ATOM 692 N N . SER A 1 87 ? -10.022 12.311 -15.349 1.00 73.31 87 SER A N 1
ATOM 693 C CA . SER A 1 87 ? -10.463 13.549 -14.695 1.00 73.31 87 SER A CA 1
ATOM 694 C C . SER A 1 87 ? -10.825 13.341 -13.222 1.00 73.31 87 SER A C 1
ATOM 696 O O . SER A 1 87 ? -10.742 14.287 -12.448 1.00 73.31 87 SER A O 1
ATOM 698 N N . ASP A 1 88 ? -11.137 12.103 -12.828 1.00 72.50 88 ASP A N 1
ATOM 699 C CA . ASP A 1 88 ? -11.445 11.714 -11.446 1.00 72.50 88 ASP A CA 1
ATOM 700 C C . ASP A 1 88 ? -10.193 11.202 -10.712 1.00 72.50 88 ASP A C 1
ATOM 702 O O . ASP A 1 88 ? -10.280 10.564 -9.664 1.00 72.50 88 ASP A O 1
ATOM 706 N N . ARG A 1 89 ? -8.990 11.447 -11.258 1.00 78.75 89 ARG A N 1
ATOM 707 C CA . ARG A 1 89 ? -7.738 11.122 -10.568 1.00 78.75 89 ARG A CA 1
ATOM 708 C C . ARG A 1 89 ? -7.529 12.069 -9.403 1.00 78.75 89 ARG A C 1
ATOM 710 O O . ARG A 1 89 ? -7.197 13.240 -9.575 1.00 78.75 89 ARG A O 1
ATOM 717 N N . TYR A 1 90 ? -7.645 11.520 -8.206 1.00 77.38 90 TYR A N 1
ATOM 718 C CA . TYR A 1 90 ? -7.287 12.234 -6.998 1.00 77.38 90 TYR A CA 1
ATOM 719 C C . TYR A 1 90 ? -5.763 12.326 -6.868 1.00 77.38 90 TYR A C 1
ATOM 721 O O . TYR A 1 90 ? -5.054 11.325 -6.973 1.00 77.38 90 TYR A O 1
ATOM 729 N N . SER A 1 91 ? -5.257 13.536 -6.617 1.00 82.88 91 SER A N 1
ATOM 730 C CA . SER A 1 91 ? -3.893 13.720 -6.118 1.00 82.88 91 SER A CA 1
ATOM 731 C C . SER A 1 91 ? -3.813 13.247 -4.665 1.00 82.88 91 SER A C 1
ATOM 733 O O . SER A 1 91 ? -4.822 13.240 -3.956 1.00 82.88 91 SER A O 1
ATOM 735 N N . ALA A 1 92 ? -2.618 12.909 -4.181 1.00 79.88 92 ALA A N 1
ATOM 736 C CA . ALA A 1 92 ? -2.437 12.517 -2.783 1.00 79.88 92 ALA A CA 1
ATOM 737 C C . ALA A 1 92 ? -2.922 13.592 -1.795 1.00 79.88 92 ALA A C 1
ATOM 739 O O . ALA A 1 92 ? -3.522 13.268 -0.770 1.00 79.88 92 ALA A O 1
ATOM 740 N N . ASN A 1 93 ? -2.750 14.870 -2.145 1.00 82.00 93 ASN A N 1
ATOM 741 C CA . ASN A 1 93 ? -3.275 15.993 -1.371 1.00 82.00 93 ASN A CA 1
ATOM 742 C C . ASN A 1 93 ? -4.809 16.011 -1.349 1.00 82.00 93 ASN A C 1
ATOM 744 O O . ASN A 1 93 ? -5.391 16.189 -0.282 1.00 82.0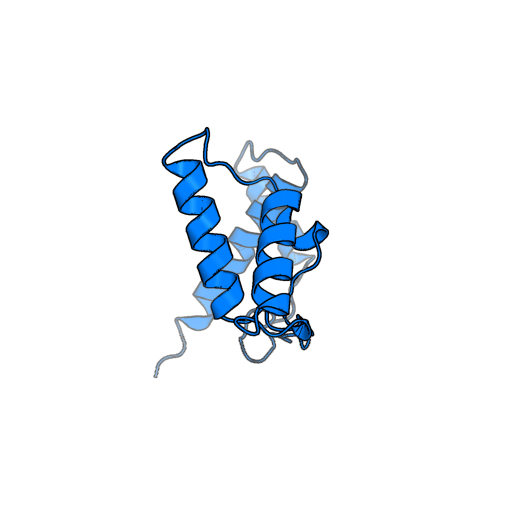0 93 ASN A O 1
ATOM 748 N N . ASN A 1 94 ? -5.469 15.748 -2.483 1.00 85.06 94 ASN A N 1
ATOM 749 C CA . ASN A 1 94 ? -6.932 15.678 -2.541 1.00 85.06 94 ASN A CA 1
ATOM 750 C C . ASN A 1 94 ? -7.472 14.512 -1.694 1.00 85.06 94 ASN A C 1
ATOM 752 O O . ASN A 1 94 ? -8.449 14.687 -0.971 1.00 85.06 94 ASN A O 1
ATOM 756 N N . ILE A 1 95 ? -6.815 13.344 -1.738 1.00 84.62 95 ILE A N 1
ATOM 757 C CA . ILE A 1 95 ? -7.167 12.184 -0.900 1.00 84.62 95 ILE A CA 1
ATOM 758 C C . ILE A 1 95 ? -7.014 12.533 0.584 1.00 84.62 95 ILE A C 1
ATOM 760 O O . ILE A 1 95 ? -7.895 12.235 1.389 1.00 84.62 95 ILE A O 1
ATOM 764 N N . LEU A 1 96 ? -5.913 13.186 0.961 1.00 85.50 96 LEU A N 1
ATOM 765 C CA . LEU A 1 96 ? -5.669 13.567 2.348 1.00 85.50 96 LEU A CA 1
ATOM 766 C C . LEU A 1 96 ? -6.707 14.576 2.858 1.00 85.50 96 LEU A C 1
ATOM 768 O O . LEU A 1 96 ? -7.229 14.400 3.958 1.00 85.50 96 LEU A O 1
ATOM 772 N N . SER A 1 97 ? -7.031 15.604 2.069 1.00 86.50 97 SER A N 1
ATOM 773 C CA . SER A 1 97 ? -8.064 16.587 2.418 1.00 86.50 97 SER A CA 1
ATOM 774 C C . SER A 1 97 ? -9.423 15.929 2.657 1.00 86.50 97 SER A C 1
ATOM 776 O O . SER A 1 97 ? -10.100 16.269 3.628 1.00 86.50 97 SER A O 1
ATOM 778 N N . GLU A 1 98 ? -9.788 14.944 1.837 1.00 86.06 98 GLU A N 1
ATOM 779 C CA . GLU A 1 98 ? -11.043 14.205 1.982 1.00 86.06 98 GLU A CA 1
ATOM 780 C C . GLU A 1 98 ? -11.052 13.333 3.250 1.00 86.06 98 GLU A C 1
ATOM 782 O O . GLU A 1 98 ? -12.023 13.334 4.007 1.00 86.06 98 GLU A O 1
ATOM 787 N N . LEU A 1 99 ? -9.944 12.651 3.562 1.00 85.88 99 LEU A N 1
ATOM 788 C CA . LEU A 1 99 ? -9.816 11.866 4.798 1.00 85.88 99 LEU A CA 1
ATOM 789 C C . LEU A 1 99 ? -9.883 12.746 6.057 1.00 85.88 99 LEU A C 1
ATOM 791 O O . LEU A 1 99 ? -10.488 12.348 7.056 1.00 85.88 99 LEU A O 1
ATOM 795 N N . ILE A 1 100 ? -9.309 13.952 6.007 1.00 85.69 100 ILE A N 1
ATOM 796 C CA . ILE A 1 100 ? -9.404 14.951 7.082 1.00 85.69 100 ILE A CA 1
ATOM 797 C C . ILE A 1 100 ? -10.847 15.439 7.237 1.00 85.69 100 ILE A C 1
ATOM 799 O O . ILE A 1 100 ? -11.351 15.506 8.358 1.00 85.69 100 ILE A O 1
ATOM 803 N N . TYR A 1 101 ? -11.538 15.735 6.133 1.00 87.38 101 TYR A N 1
ATOM 804 C CA . TYR A 1 101 ? -12.953 16.109 6.157 1.00 87.38 101 TYR A CA 1
ATOM 805 C C . TYR A 1 101 ? -13.819 15.000 6.772 1.00 87.38 101 TYR A C 1
ATOM 807 O O . TYR A 1 101 ? -14.629 15.261 7.664 1.00 87.38 101 TYR A O 1
ATOM 815 N N . MET A 1 102 ? -13.589 13.743 6.383 1.00 84.19 102 MET A N 1
ATOM 816 C CA . MET A 1 102 ? -14.286 12.590 6.951 1.00 84.19 102 MET A CA 1
ATOM 817 C C . MET A 1 102 ? -14.035 12.436 8.453 1.00 84.19 102 MET A C 1
ATOM 819 O O . MET A 1 102 ? -14.972 12.117 9.187 1.00 84.19 102 MET A O 1
ATOM 823 N N . ALA A 1 103 ? -12.817 12.708 8.926 1.00 84.81 103 ALA A N 1
ATOM 824 C CA . ALA A 1 103 ? -12.515 12.658 10.351 1.00 84.81 103 ALA A CA 1
ATOM 825 C C . ALA A 1 103 ? -13.155 13.799 11.148 1.00 84.81 103 ALA A C 1
ATOM 827 O O . ALA A 1 103 ? -13.710 13.564 12.218 1.00 84.81 103 ALA A O 1
ATOM 828 N N . ASN A 1 104 ? -13.163 15.012 10.593 1.00 85.25 104 ASN A N 1
ATOM 829 C CA . ASN A 1 104 ? -13.870 16.151 11.181 1.00 85.25 104 ASN A CA 1
ATOM 830 C C . ASN A 1 104 ? -15.394 15.942 11.205 1.00 85.25 104 ASN A C 1
ATOM 832 O O . ASN A 1 104 ? -16.075 16.487 12.065 1.00 85.25 104 ASN A O 1
ATOM 836 N N . SER A 1 105 ? -15.928 15.135 10.284 1.00 83.81 105 SER A N 1
ATOM 837 C CA . SER A 1 105 ? -17.342 14.733 10.252 1.00 83.81 105 SER A CA 1
ATOM 838 C C . SER A 1 105 ? -17.677 13.518 11.136 1.00 83.81 105 SER A C 1
ATOM 840 O O . SER A 1 105 ? -18.748 12.937 10.981 1.00 83.81 105 SER A O 1
ATOM 842 N N . GLU A 1 106 ? -16.748 13.083 12.000 1.00 80.38 106 GLU A N 1
ATOM 843 C CA . GLU A 1 106 ? -16.842 11.898 12.877 1.00 80.38 106 GLU A CA 1
ATOM 844 C C . GLU A 1 106 ? -17.074 10.552 12.155 1.00 80.38 106 GLU A C 1
ATOM 846 O O . GLU A 1 106 ? -17.232 9.503 12.783 1.00 80.38 106 GLU A O 1
ATOM 851 N N . LYS A 1 107 ? -17.032 10.527 10.817 1.00 81.88 107 LYS A N 1
ATOM 852 C CA . LYS A 1 107 ? -17.126 9.295 10.014 1.00 81.88 107 LYS A CA 1
ATOM 853 C C . LYS A 1 107 ? -15.859 8.443 10.106 1.00 81.88 107 LYS A C 1
ATOM 855 O O . LYS A 1 107 ? -15.902 7.234 9.844 1.00 81.88 107 LYS A O 1
ATOM 860 N N . LEU A 1 108 ? -14.737 9.067 10.464 1.00 80.75 108 LEU A N 1
ATOM 861 C CA . LEU A 1 108 ? -13.417 8.455 10.549 1.00 80.75 108 LEU A CA 1
ATOM 862 C C . LEU A 1 108 ? -12.696 8.911 11.826 1.00 80.75 108 LEU A C 1
ATOM 864 O O . LEU A 1 108 ? -12.814 10.057 12.235 1.00 80.75 108 LEU A O 1
ATOM 868 N N . ASP A 1 109 ? -11.929 8.027 12.463 1.00 80.25 109 ASP A N 1
ATOM 869 C CA . ASP A 1 109 ? -11.069 8.430 13.582 1.00 80.25 109 ASP A CA 1
ATOM 870 C C . ASP A 1 109 ? -9.854 9.202 13.029 1.00 80.25 109 ASP A C 1
ATOM 872 O O . ASP A 1 109 ? -9.208 8.780 12.068 1.00 80.25 109 ASP A O 1
ATOM 876 N N . SER A 1 110 ? -9.519 10.348 13.616 1.00 76.81 110 SER A N 1
ATOM 877 C CA . SER A 1 110 ? -8.359 11.139 13.194 1.00 76.81 110 SER A CA 1
ATOM 878 C C . SER A 1 110 ? -7.034 10.391 13.393 1.00 76.81 110 SER A C 1
ATOM 880 O O . SER A 1 110 ? -6.076 10.624 12.657 1.00 76.81 110 SER A O 1
ATOM 882 N N . LYS A 1 111 ? -6.981 9.426 14.323 1.00 76.44 111 LYS A N 1
ATOM 883 C CA . LYS A 1 111 ? -5.790 8.605 14.611 1.00 76.44 111 LYS A CA 1
ATOM 884 C C . LYS A 1 111 ? -5.428 7.618 13.505 1.00 76.44 111 LYS A C 1
ATOM 886 O O . LYS A 1 111 ? -4.329 7.066 13.528 1.00 76.44 111 LYS A O 1
ATOM 891 N N . ILE A 1 112 ? -6.343 7.355 12.574 1.00 76.56 112 ILE A N 1
ATOM 892 C CA . ILE A 1 112 ? -6.147 6.382 11.489 1.00 76.56 112 ILE A CA 1
ATOM 893 C C . ILE A 1 112 ? -5.895 7.043 10.130 1.00 76.56 112 ILE A C 1
ATOM 895 O O . ILE A 1 112 ? -5.754 6.320 9.143 1.00 76.56 112 ILE A O 1
ATOM 899 N N . ILE A 1 113 ? -5.818 8.379 10.067 1.00 80.31 113 ILE A N 1
ATOM 900 C CA . ILE A 1 113 ? -5.463 9.103 8.842 1.00 80.31 113 ILE A CA 1
ATOM 901 C C . ILE A 1 113 ? -3.984 8.826 8.503 1.00 80.31 113 ILE A C 1
ATOM 903 O O . ILE A 1 113 ? -3.107 9.065 9.338 1.00 80.31 113 ILE A O 1
ATOM 907 N N . PRO A 1 114 ? -3.680 8.313 7.298 1.00 76.56 114 PRO A N 1
ATOM 908 C CA . PRO A 1 114 ? -2.314 8.067 6.858 1.00 76.56 114 PRO A CA 1
ATOM 909 C C . PRO A 1 114 ? -1.592 9.382 6.528 1.00 76.56 114 PRO A C 1
ATOM 911 O O . PRO A 1 114 ? -2.208 10.376 6.147 1.00 76.56 114 PRO A O 1
ATOM 914 N N . ARG A 1 115 ? -0.261 9.385 6.653 1.00 77.44 115 ARG A N 1
ATOM 915 C CA . ARG A 1 115 ? 0.571 10.514 6.208 1.00 77.44 115 ARG A CA 1
ATOM 916 C C . ARG A 1 115 ? 0.571 10.598 4.681 1.00 77.44 115 ARG A C 1
ATOM 918 O O . ARG A 1 115 ? 0.504 9.566 4.021 1.00 77.44 115 ARG A O 1
ATOM 925 N N . VAL A 1 116 ? 0.727 11.805 4.133 1.00 74.62 116 VAL A N 1
ATOM 926 C CA . VAL A 1 116 ? 0.755 12.038 2.675 1.00 74.62 116 VAL A CA 1
ATOM 927 C C . VAL A 1 116 ? 1.830 11.208 1.960 1.00 74.62 116 VAL A C 1
ATOM 929 O O . VAL A 1 116 ? 1.564 10.627 0.916 1.00 74.62 116 VAL A O 1
ATOM 932 N N . GLU A 1 117 ? 2.992 11.029 2.593 1.00 73.44 117 GLU A N 1
ATOM 933 C CA . GLU A 1 117 ? 4.120 10.215 2.105 1.00 73.44 117 GLU A CA 1
ATOM 934 C C . GLU A 1 117 ? 3.752 8.732 1.888 1.00 73.44 117 GLU A C 1
ATOM 936 O O . GLU A 1 117 ? 4.405 8.034 1.116 1.00 73.44 117 GLU A O 1
ATOM 941 N N . MET A 1 118 ? 2.712 8.229 2.572 1.00 67.00 118 MET A N 1
ATOM 942 C CA . MET A 1 118 ? 2.179 6.871 2.376 1.00 67.00 118 MET A CA 1
ATOM 943 C C . MET A 1 118 ? 1.148 6.782 1.246 1.00 67.00 118 MET A C 1
ATOM 945 O O . MET A 1 118 ? 0.783 5.675 0.866 1.00 67.00 118 MET A O 1
ATOM 949 N N . ILE A 1 119 ? 0.645 7.915 0.757 1.00 72.88 119 ILE A N 1
ATOM 950 C CA . ILE A 1 119 ? -0.324 7.994 -0.344 1.00 72.88 119 ILE A CA 1
ATOM 951 C C . ILE A 1 119 ? 0.410 8.204 -1.681 1.00 72.88 119 ILE A C 1
ATOM 953 O O . ILE A 1 119 ? -0.091 7.787 -2.720 1.00 72.88 119 ILE A O 1
ATOM 957 N N . GLU A 1 120 ? 1.587 8.842 -1.658 1.00 70.56 120 GLU A N 1
ATOM 958 C CA . GLU A 1 120 ? 2.392 9.156 -2.853 1.00 70.56 120 GLU A CA 1
ATOM 959 C C . GLU A 1 120 ? 3.366 8.048 -3.303 1.00 70.56 120 GLU A C 1
ATOM 961 O O . GLU A 1 120 ? 3.835 8.110 -4.439 1.00 70.56 120 GLU A O 1
ATOM 966 N N . ASN A 1 121 ? 3.673 7.061 -2.448 1.00 51.12 121 ASN A N 1
ATOM 967 C CA . ASN A 1 121 ? 4.551 5.914 -2.763 1.00 51.12 121 ASN A CA 1
ATOM 968 C C . ASN A 1 121 ? 3.800 4.764 -3.441 1.00 51.12 121 ASN A C 1
ATOM 970 O O . ASN A 1 121 ? 4.391 4.144 -4.353 1.00 51.12 121 ASN A O 1
#

Foldseek 3Di:
DDPDPVVVVVVVVLLVVLVVVCVVVPHDDDDVVVSVVSVVVSVVVPPPPCCVPPVVPPPPVPPPPPQDPVLVVLLVVQVVQCVVPVVSNDDLVNSLVVQVVCCVVVVDPPVNRDDSVVSHD